Protein AF-A0A7I5EEP3-F1 (afdb_monomer_lite)

Foldseek 3Di:
DAEEEEEEDDDPDPPPPPPDPVVVVVQVVCVVVVYHYDYDYPVDDPVPDPPVRHQKYWYWAFDPDPDPPDGDIDIDMDGDDDPVNVVVVVVVVVVVVD

Organism: Haemonchus contortus (NCBI:txid6289)

Radius of gyration: 17.11 Å; chains: 1; bounding box: 38×33×53 Å

Sequence (98 aa):
MKFIMLVQLPPPRSMLGLGNYDANVLMSALAMYDYQVIWFDSRLPVERICFENIDALIVNIPSKNYIPFWKGRHWYTVLRRTITDISTSLLNWISLKK

Secondary structure (DSSP, 8-state):
-EEEEEEEPPPS--TT----HHHHHHHHHHHTTTEEEEEEETTS-GGG--GGG-SEEEEEEEP--SSTT---EEEEEEE---HHHHHHHHHHHHHTT-

InterPro domains:
  IPR006155 Josephin domain [PS50957] (1-98)
  IPR006155 Josephin domain [SM01246] (1-98)
  IPR040053 Josephin-1/2 [PTHR13291] (11-79)

pLDDT: mean 78.06, std 12.21, range [46.16, 93.25]

Structure (mmCIF, N/CA/C/O backbone):
data_AF-A0A7I5EEP3-F1
#
_entry.id   AF-A0A7I5EEP3-F1
#
loop_
_atom_site.group_PDB
_atom_site.id
_atom_site.type_symbol
_atom_site.label_atom_id
_atom_site.label_alt_id
_atom_site.label_comp_id
_atom_site.label_asym_id
_atom_site.label_entity_id
_atom_site.label_seq_id
_atom_site.pdbx_PDB_ins_code
_atom_site.Cartn_x
_atom_site.Cartn_y
_atom_site.Cartn_z
_atom_site.occupancy
_atom_site.B_iso_or_equiv
_atom_site.auth_seq_id
_atom_site.auth_comp_id
_atom_site.auth_asym_id
_atom_site.auth_atom_id
_atom_site.pdbx_PDB_model_num
ATOM 1 N N . MET A 1 1 ? -16.377 -0.768 8.600 1.00 58.62 1 MET A N 1
ATOM 2 C CA . MET A 1 1 ? -15.712 -1.554 7.546 1.00 58.62 1 MET A CA 1
ATOM 3 C C . MET A 1 1 ? -14.415 -0.856 7.198 1.00 58.62 1 MET A C 1
ATOM 5 O O . MET A 1 1 ? -14.464 0.326 6.873 1.00 58.62 1 MET A O 1
ATOM 9 N N . LYS A 1 2 ? -13.282 -1.535 7.377 1.00 76.25 2 LYS A N 1
ATOM 10 C CA . LYS A 1 2 ? -11.951 -0.956 7.164 1.00 76.25 2 LYS A CA 1
ATOM 11 C C . LYS A 1 2 ? -11.451 -1.302 5.766 1.00 76.25 2 LYS A C 1
ATOM 13 O O . LYS A 1 2 ? -11.643 -2.433 5.325 1.00 76.25 2 LYS A O 1
ATOM 18 N N . PHE A 1 3 ? -10.823 -0.361 5.071 1.00 82.81 3 PHE A N 1
ATOM 19 C CA . PHE A 1 3 ? -10.421 -0.545 3.672 1.00 82.81 3 PHE A CA 1
ATOM 20 C C . PHE A 1 3 ? -8.908 -0.492 3.510 1.00 82.81 3 PHE A C 1
ATOM 22 O O . PHE A 1 3 ? -8.247 0.449 3.945 1.00 82.81 3 PHE A O 1
ATOM 29 N N . ILE A 1 4 ? -8.360 -1.492 2.829 1.00 84.50 4 ILE A N 1
ATOM 30 C CA . ILE A 1 4 ? -6.950 -1.560 2.460 1.00 84.50 4 ILE A CA 1
ATOM 31 C C . ILE A 1 4 ? -6.856 -1.643 0.946 1.00 84.50 4 ILE A C 1
ATOM 33 O O . ILE A 1 4 ? -7.512 -2.460 0.303 1.00 84.50 4 ILE A O 1
ATOM 37 N N . MET A 1 5 ? -6.008 -0.807 0.365 1.00 85.44 5 MET A N 1
ATOM 38 C CA . MET A 1 5 ? -5.735 -0.845 -1.061 1.00 85.44 5 MET A CA 1
ATOM 39 C C . MET A 1 5 ? -4.445 -1.609 -1.326 1.00 85.44 5 MET A C 1
ATOM 41 O O . MET A 1 5 ? -3.400 -1.294 -0.761 1.00 85.44 5 MET A O 1
ATOM 45 N N . LEU A 1 6 ? -4.513 -2.600 -2.210 1.00 81.81 6 LEU A N 1
ATOM 46 C CA . LEU A 1 6 ? -3.375 -3.396 -2.639 1.00 81.81 6 LEU A CA 1
ATOM 47 C C . LEU A 1 6 ? -2.985 -2.975 -4.058 1.00 81.81 6 LEU A C 1
ATOM 49 O O . LEU A 1 6 ? -3.748 -3.122 -5.013 1.00 81.81 6 LEU A O 1
ATOM 53 N N . VAL A 1 7 ? -1.788 -2.411 -4.180 1.00 80.19 7 VAL A N 1
ATOM 54 C CA . VAL A 1 7 ? -1.209 -1.953 -5.441 1.00 80.19 7 VAL A CA 1
ATOM 55 C C . VAL A 1 7 ? -0.140 -2.944 -5.859 1.00 80.19 7 VAL A C 1
ATOM 57 O O . VAL A 1 7 ? 0.898 -3.105 -5.213 1.00 80.19 7 VAL A O 1
ATOM 60 N N . GLN A 1 8 ? -0.368 -3.587 -6.992 1.00 73.38 8 GLN A N 1
ATOM 61 C CA . GLN A 1 8 ? 0.592 -4.505 -7.573 1.00 73.38 8 GLN A CA 1
ATOM 62 C C . GLN A 1 8 ? 1.095 -3.935 -8.884 1.00 73.38 8 GLN A C 1
ATOM 64 O O . GLN A 1 8 ? 0.347 -3.832 -9.853 1.00 73.38 8 GLN A O 1
ATOM 69 N N . LEU A 1 9 ? 2.393 -3.637 -8.934 1.00 64.00 9 LEU A N 1
ATOM 70 C CA . LEU A 1 9 ? 3.038 -3.371 -10.212 1.00 64.00 9 LEU A CA 1
ATOM 71 C C . LEU A 1 9 ? 2.965 -4.640 -11.067 1.00 64.00 9 LEU A C 1
ATOM 73 O O . LEU A 1 9 ? 3.272 -5.721 -10.535 1.00 64.00 9 LEU A O 1
ATOM 77 N N . PRO A 1 10 ? 2.585 -4.531 -12.355 1.00 57.25 10 PRO A N 1
ATOM 78 C CA . PRO A 1 10 ? 2.309 -5.676 -13.206 1.00 57.25 10 PRO A CA 1
ATOM 79 C C . PRO A 1 10 ? 3.456 -6.686 -13.107 1.00 57.25 10 PRO A C 1
ATOM 81 O O . PRO A 1 10 ? 4.627 -6.312 -13.260 1.00 57.25 10 PRO A O 1
ATOM 84 N N . PRO A 1 11 ? 3.168 -7.954 -12.769 1.00 54.28 11 PRO A N 1
ATOM 85 C CA . PRO A 1 11 ? 4.204 -8.967 -12.779 1.00 54.28 11 PRO A CA 1
ATOM 86 C C . PRO A 1 11 ? 4.713 -9.134 -14.222 1.00 54.28 11 PRO A C 1
ATOM 88 O O . PRO A 1 11 ? 3.926 -8.992 -15.165 1.00 54.28 11 PRO A O 1
ATOM 91 N N . PRO A 1 12 ? 6.001 -9.465 -14.444 1.00 51.97 12 PRO A N 1
ATOM 92 C CA . PRO A 1 12 ? 6.357 -10.113 -15.700 1.00 51.97 12 PRO A CA 1
ATOM 93 C C . PRO A 1 12 ? 5.460 -11.351 -15.818 1.00 51.97 12 PRO A C 1
ATOM 95 O O . PRO A 1 12 ? 5.288 -12.066 -14.831 1.00 51.97 12 PRO A O 1
ATOM 98 N N . ARG A 1 13 ? 4.806 -11.537 -16.972 1.00 49.69 13 ARG A N 1
ATOM 99 C CA . ARG A 1 13 ? 3.779 -12.572 -17.177 1.00 49.69 13 ARG A CA 1
ATOM 100 C C . ARG A 1 13 ? 4.243 -13.899 -16.564 1.00 49.69 13 ARG A C 1
ATOM 102 O O . ARG A 1 13 ? 5.246 -14.454 -17.006 1.00 49.69 13 ARG A O 1
ATOM 109 N N . SER A 1 14 ? 3.532 -14.387 -15.547 1.00 52.19 14 SER A N 1
ATOM 110 C CA . SER A 1 14 ? 3.736 -15.737 -15.018 1.00 52.19 14 SER A CA 1
ATOM 111 C C . SER A 1 14 ? 3.407 -16.706 -16.151 1.00 52.19 14 SER A C 1
ATOM 113 O O . SER A 1 14 ? 2.241 -16.883 -16.493 1.00 52.19 14 SER A O 1
ATOM 115 N N . MET A 1 15 ? 4.430 -17.290 -16.782 1.00 46.16 15 MET A N 1
ATOM 116 C CA . MET A 1 15 ? 4.246 -18.276 -17.858 1.00 46.16 15 MET A CA 1
ATOM 117 C C . MET A 1 15 ? 3.535 -19.547 -17.369 1.00 46.16 15 MET A C 1
ATOM 119 O O . MET A 1 15 ? 3.087 -20.341 -18.186 1.00 46.16 15 MET A O 1
ATOM 123 N N . LEU A 1 16 ? 3.422 -19.734 -16.050 1.00 54.06 16 LEU A N 1
ATOM 124 C CA . LEU A 1 16 ? 2.909 -20.949 -15.420 1.00 54.06 16 LEU A CA 1
ATOM 125 C C . LEU A 1 16 ? 1.511 -20.796 -14.806 1.00 54.06 16 LEU A C 1
ATOM 127 O O . LEU A 1 16 ? 1.026 -21.742 -14.197 1.00 54.06 16 LEU A O 1
ATOM 131 N N . GLY A 1 17 ? 0.852 -19.636 -14.914 1.00 49.84 17 GLY A N 1
ATOM 132 C CA . GLY A 1 17 ? -0.527 -19.461 -14.422 1.00 49.84 17 GLY A CA 1
ATOM 133 C C . GLY A 1 17 ? -0.705 -19.572 -12.898 1.00 49.84 17 GLY A C 1
ATOM 134 O O . GLY A 1 17 ? -1.813 -19.416 -12.393 1.00 49.84 17 GLY A O 1
ATOM 135 N N . LEU A 1 18 ? 0.379 -19.785 -12.149 1.00 52.12 18 LEU A N 1
ATOM 136 C CA . LEU A 1 18 ? 0.414 -19.685 -10.696 1.00 52.12 18 LEU A CA 1
ATOM 137 C C . LEU A 1 18 ? 0.266 -18.197 -10.354 1.00 52.12 18 LEU A C 1
ATOM 139 O O . LEU A 1 18 ? 1.167 -17.398 -10.626 1.00 52.12 18 LEU A O 1
ATOM 143 N N . GLY A 1 19 ? -0.914 -17.805 -9.875 1.00 54.38 19 GLY A N 1
ATOM 144 C CA . GLY A 1 19 ? -1.193 -16.441 -9.424 1.00 54.38 19 GLY A CA 1
ATOM 145 C C . GLY A 1 19 ? -0.306 -16.012 -8.244 1.00 54.38 19 GLY A C 1
ATOM 146 O O . GLY A 1 19 ? 0.511 -16.778 -7.740 1.00 54.38 19 GLY A O 1
ATOM 147 N N . ASN A 1 20 ? -0.478 -14.777 -7.768 1.00 68.62 20 ASN A N 1
ATOM 148 C CA . ASN A 1 20 ? 0.247 -14.261 -6.598 1.00 68.62 20 ASN A CA 1
ATOM 149 C C . ASN A 1 20 ? -0.319 -14.862 -5.295 1.00 68.62 20 ASN A C 1
ATOM 151 O O . ASN A 1 20 ? -1.161 -14.250 -4.637 1.00 68.62 20 ASN A O 1
ATOM 155 N N . TYR A 1 21 ? 0.135 -16.062 -4.923 1.00 69.50 21 TYR A N 1
ATOM 156 C CA . TYR A 1 21 ? -0.319 -16.767 -3.716 1.00 69.50 21 TYR A CA 1
ATOM 157 C C . TYR A 1 21 ? -0.135 -15.925 -2.443 1.00 69.50 21 TYR A C 1
ATOM 159 O O . TYR A 1 21 ? -1.062 -15.810 -1.644 1.00 69.50 21 TYR A O 1
ATOM 167 N N . ASP A 1 22 ? 1.000 -15.231 -2.322 1.00 76.75 22 ASP A N 1
ATOM 168 C CA . ASP A 1 22 ? 1.308 -14.352 -1.185 1.00 76.75 22 ASP A CA 1
ATOM 169 C C . ASP A 1 22 ? 0.252 -13.255 -0.979 1.00 76.75 22 ASP A C 1
ATOM 171 O O . ASP A 1 22 ? -0.129 -12.945 0.149 1.00 76.75 22 ASP A O 1
ATOM 175 N N . ALA A 1 23 ? -0.275 -12.693 -2.072 1.00 81.38 23 ALA A N 1
ATOM 176 C CA . ALA A 1 23 ? -1.295 -11.652 -2.005 1.00 81.38 23 ALA A CA 1
ATOM 177 C C . ALA A 1 23 ? -2.648 -12.209 -1.541 1.00 81.38 23 ALA A C 1
ATOM 179 O O . ALA A 1 23 ? -3.345 -11.567 -0.763 1.00 81.38 23 ALA A O 1
ATOM 180 N N . ASN A 1 24 ? -3.013 -13.414 -1.983 1.00 83.81 24 ASN A N 1
ATOM 181 C CA . ASN A 1 24 ? -4.263 -14.062 -1.581 1.00 83.81 24 ASN A CA 1
ATOM 182 C C . ASN A 1 24 ? -4.246 -14.472 -0.106 1.00 83.81 24 ASN A C 1
ATOM 184 O O . ASN A 1 24 ? -5.250 -14.304 0.588 1.00 83.81 24 ASN A O 1
ATOM 188 N N . VAL A 1 25 ? -3.104 -14.961 0.387 1.00 87.81 25 VAL A N 1
ATOM 189 C CA . VAL A 1 25 ? -2.910 -15.257 1.813 1.00 87.81 25 VAL A CA 1
ATOM 190 C C . VAL A 1 25 ? -3.042 -13.977 2.635 1.00 87.81 25 VAL A C 1
ATOM 192 O O . VAL A 1 25 ? -3.775 -13.961 3.622 1.00 87.81 25 VAL A O 1
ATOM 195 N N . LEU A 1 26 ? -2.414 -12.885 2.190 1.00 86.75 26 LEU A N 1
ATOM 196 C CA . LEU A 1 26 ? -2.527 -11.583 2.844 1.00 86.75 26 LEU A CA 1
ATOM 197 C C . LEU A 1 26 ? -3.974 -11.070 2.869 1.00 86.75 26 LEU A C 1
ATOM 199 O O . LEU A 1 26 ? -4.450 -10.642 3.917 1.00 86.75 26 LEU A O 1
ATOM 203 N N . MET A 1 27 ? -4.690 -11.145 1.745 1.00 87.69 27 MET A N 1
ATOM 204 C CA . MET A 1 27 ? -6.105 -10.765 1.684 1.00 87.69 27 MET A CA 1
ATOM 205 C C . MET A 1 27 ? -6.959 -11.596 2.639 1.00 87.69 27 MET A C 1
ATOM 207 O O . MET A 1 27 ? -7.803 -11.046 3.340 1.00 87.69 27 MET A O 1
ATOM 211 N N . SER A 1 28 ? -6.711 -12.905 2.702 1.00 89.19 28 SER A N 1
ATOM 212 C CA . SER A 1 28 ? -7.443 -13.816 3.587 1.00 89.19 28 SER A CA 1
ATOM 213 C C . SER A 1 28 ? -7.180 -13.496 5.058 1.00 89.19 28 SER A C 1
ATOM 215 O O . SER A 1 28 ? -8.116 -13.444 5.849 1.00 89.19 28 SER A O 1
ATOM 217 N N . ALA A 1 29 ? -5.924 -13.219 5.420 1.00 91.12 29 ALA A N 1
ATOM 218 C CA . ALA A 1 29 ? -5.560 -12.811 6.772 1.00 91.12 29 ALA A CA 1
ATOM 219 C C . ALA A 1 29 ? -6.224 -11.481 7.156 1.00 91.12 29 ALA A C 1
ATOM 221 O O . ALA A 1 29 ? -6.784 -11.369 8.238 1.00 91.12 29 ALA A O 1
ATOM 222 N N . LEU A 1 30 ? -6.223 -10.489 6.262 1.00 91.50 30 LEU A N 1
ATOM 223 C CA . LEU A 1 30 ? -6.868 -9.193 6.495 1.00 91.50 30 LEU A CA 1
ATOM 224 C C . LEU A 1 30 ? -8.392 -9.315 6.644 1.00 91.50 30 LEU A C 1
ATOM 226 O O . LEU A 1 30 ? -8.971 -8.674 7.523 1.00 91.50 30 LEU A O 1
ATOM 230 N N . ALA A 1 31 ? -9.026 -10.190 5.862 1.00 90.44 31 ALA A N 1
ATOM 231 C CA . ALA A 1 31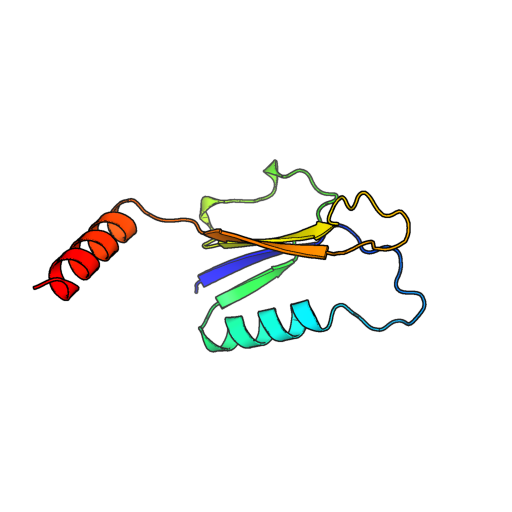 ? -10.455 -10.465 5.971 1.00 90.44 31 ALA A CA 1
ATOM 232 C C . ALA A 1 31 ? -10.847 -11.018 7.355 1.00 90.44 31 ALA A C 1
ATOM 234 O O . ALA A 1 31 ? -11.913 -10.677 7.863 1.00 90.44 31 ALA A O 1
ATOM 235 N N . MET A 1 32 ? -9.973 -11.794 8.014 1.00 93.25 32 MET A N 1
ATOM 236 C CA . MET A 1 32 ? -10.206 -12.274 9.389 1.00 93.25 32 MET A CA 1
ATOM 237 C C . MET A 1 32 ? -10.289 -11.137 10.423 1.00 93.25 32 MET A C 1
ATOM 239 O O . MET A 1 32 ? -10.851 -11.332 11.498 1.00 93.25 32 MET A O 1
ATOM 243 N N . TYR A 1 33 ? -9.755 -9.955 10.104 1.00 91.25 33 TYR A N 1
ATOM 244 C CA . TYR A 1 33 ? -9.765 -8.764 10.960 1.00 91.25 33 TYR A CA 1
ATOM 245 C C . TYR A 1 33 ? -10.737 -7.674 10.468 1.00 91.25 33 TYR A C 1
ATOM 247 O O . TYR A 1 33 ? -10.566 -6.505 10.819 1.00 91.25 33 TYR A O 1
ATOM 255 N N . ASP A 1 34 ? -11.744 -8.037 9.662 1.00 90.81 34 ASP A N 1
ATOM 256 C CA . ASP A 1 34 ? -12.767 -7.124 9.111 1.00 90.81 34 ASP A CA 1
ATOM 257 C C . ASP A 1 34 ? -12.199 -6.016 8.195 1.00 90.81 34 ASP A C 1
ATOM 259 O O . ASP A 1 34 ? -12.754 -4.919 8.057 1.00 90.81 34 ASP A O 1
ATOM 263 N N . TYR A 1 35 ? -11.064 -6.300 7.547 1.00 90.81 35 TYR A N 1
ATOM 264 C CA . TYR A 1 35 ? -10.529 -5.456 6.484 1.00 90.81 35 TYR A CA 1
ATOM 265 C C . TYR A 1 35 ? -10.975 -5.966 5.116 1.00 90.81 35 TYR A C 1
ATOM 267 O O . TYR A 1 35 ? -10.812 -7.140 4.783 1.00 90.81 35 TYR A O 1
ATOM 275 N N . GLN A 1 36 ? -11.467 -5.052 4.285 1.00 90.25 36 GLN A N 1
ATOM 276 C CA . GLN A 1 36 ? -11.683 -5.295 2.867 1.00 90.25 36 GLN A CA 1
ATOM 277 C C . GLN A 1 36 ? -10.469 -4.852 2.063 1.00 90.25 36 GLN A C 1
ATOM 279 O O . GLN A 1 36 ? -9.985 -3.730 2.220 1.00 90.25 36 GLN A O 1
ATOM 284 N N . VAL A 1 37 ? -9.999 -5.731 1.179 1.00 89.62 37 VAL A N 1
ATOM 285 C CA . VAL A 1 37 ? -8.869 -5.449 0.296 1.00 89.62 37 VAL A CA 1
ATOM 286 C C . VAL A 1 37 ? -9.359 -5.196 -1.121 1.00 89.62 37 VAL A C 1
ATOM 288 O O . VAL A 1 37 ? -10.050 -6.030 -1.702 1.00 89.62 37 VAL A O 1
ATOM 291 N N . ILE A 1 38 ? -8.967 -4.058 -1.688 1.00 88.50 38 ILE A N 1
ATOM 292 C CA . ILE A 1 38 ? -9.261 -3.691 -3.075 1.00 88.50 38 ILE A CA 1
ATOM 293 C C . ILE A 1 38 ? -7.979 -3.652 -3.900 1.00 88.50 38 ILE A C 1
ATOM 295 O O . ILE A 1 38 ? -6.969 -3.094 -3.472 1.00 88.50 38 ILE A O 1
ATOM 299 N N . TRP A 1 39 ? -8.019 -4.230 -5.098 1.00 87.19 39 TRP A N 1
ATOM 300 C CA . TRP A 1 39 ? -6.904 -4.153 -6.037 1.00 87.19 39 TRP A CA 1
ATOM 301 C C . TRP A 1 39 ? -6.950 -2.838 -6.796 1.00 87.19 39 TRP A C 1
ATOM 303 O O . TRP A 1 39 ? -7.959 -2.510 -7.420 1.00 87.19 39 TRP A O 1
ATOM 313 N N . PHE A 1 40 ? -5.839 -2.112 -6.778 1.00 87.38 40 PHE A N 1
ATOM 314 C CA . PHE A 1 40 ? -5.668 -0.927 -7.601 1.00 87.38 40 PHE A CA 1
ATOM 315 C C . PHE A 1 40 ? -4.736 -1.223 -8.770 1.00 87.38 40 PHE A C 1
ATOM 317 O O . PHE A 1 40 ? -3.613 -1.711 -8.603 1.00 87.38 40 PHE A O 1
ATOM 324 N N . ASP A 1 41 ? -5.221 -0.917 -9.969 1.00 84.88 41 ASP A N 1
ATOM 325 C CA . ASP A 1 41 ? -4.443 -1.035 -11.191 1.00 84.88 41 ASP A CA 1
ATOM 326 C C . ASP A 1 41 ? -3.389 0.073 -11.235 1.00 84.88 41 ASP A C 1
ATOM 328 O O . ASP A 1 41 ? -3.705 1.242 -11.447 1.00 84.88 41 ASP A O 1
ATOM 332 N N . SER A 1 42 ? -2.119 -0.300 -11.081 1.00 81.00 42 SER A N 1
ATOM 333 C CA . SER A 1 42 ? -0.999 0.644 -11.075 1.00 81.00 42 SER A CA 1
ATOM 334 C C . SER A 1 42 ? -0.777 1.360 -12.415 1.00 81.00 42 SER A C 1
ATOM 336 O O . SER A 1 42 ? 0.118 2.194 -12.511 1.00 81.00 42 SER A O 1
ATOM 338 N N . ARG A 1 43 ? -1.507 0.988 -13.476 1.00 82.06 43 ARG A N 1
ATOM 339 C CA . ARG A 1 43 ? -1.508 1.694 -14.768 1.00 82.06 43 ARG A CA 1
ATOM 340 C C . ARG A 1 43 ? -2.400 2.935 -14.746 1.00 82.06 43 ARG A C 1
ATOM 342 O O . ARG A 1 43 ? -2.313 3.752 -15.658 1.00 82.06 43 ARG A O 1
ATOM 349 N N . LEU A 1 44 ? -3.282 3.051 -13.753 1.00 87.38 44 LEU A N 1
ATOM 350 C CA . LEU A 1 44 ? -4.155 4.202 -13.588 1.00 87.38 44 LEU A CA 1
ATOM 351 C C . LEU A 1 44 ? -3.441 5.339 -12.839 1.00 87.38 44 LEU A C 1
ATOM 353 O O . LEU A 1 44 ? -2.573 5.075 -12.004 1.00 87.38 44 LEU A O 1
ATOM 357 N N . PRO A 1 45 ? -3.833 6.598 -13.110 1.00 88.00 45 PRO A N 1
ATOM 358 C CA . PRO A 1 45 ? -3.359 7.751 -12.354 1.00 88.00 45 PRO A CA 1
ATOM 359 C C . PRO A 1 45 ? -3.651 7.605 -10.855 1.00 88.00 45 PRO A C 1
ATOM 361 O O . PRO A 1 45 ? -4.744 7.177 -10.471 1.00 88.00 45 PRO A O 1
ATOM 364 N N . VAL A 1 46 ? -2.685 7.991 -10.015 1.00 86.44 46 VAL A N 1
ATOM 365 C CA . VAL A 1 46 ? -2.779 7.938 -8.542 1.00 86.44 46 VAL A CA 1
ATOM 366 C C . VAL A 1 46 ? -3.918 8.822 -8.030 1.00 86.44 46 VAL A C 1
ATOM 368 O O . VAL A 1 46 ? -4.526 8.523 -7.010 1.00 86.44 46 VAL A O 1
ATOM 371 N N . GLU A 1 47 ? -4.277 9.855 -8.785 1.00 89.75 47 GLU A N 1
ATOM 372 C CA . GLU A 1 47 ? -5.373 10.784 -8.517 1.00 89.75 47 GLU A CA 1
ATOM 373 C C . GLU A 1 47 ? -6.745 10.091 -8.460 1.00 89.75 47 GLU A C 1
ATOM 375 O O . GLU A 1 47 ? -7.700 10.655 -7.933 1.00 89.75 47 GLU A O 1
ATOM 380 N N . ARG A 1 48 ? -6.872 8.858 -8.980 1.00 88.12 48 ARG A N 1
ATOM 381 C CA . ARG A 1 48 ? -8.099 8.053 -8.837 1.00 88.12 48 ARG A CA 1
ATOM 382 C C . ARG A 1 48 ? -8.240 7.381 -7.473 1.00 88.12 48 ARG A C 1
ATOM 384 O O . ARG A 1 48 ? -9.283 6.787 -7.201 1.00 88.12 48 ARG A O 1
ATOM 391 N N . ILE A 1 49 ? -7.210 7.432 -6.635 1.00 88.12 49 ILE A N 1
ATOM 392 C CA . ILE A 1 49 ? -7.234 6.870 -5.290 1.00 88.12 49 ILE A CA 1
ATOM 393 C C . ILE A 1 49 ? -7.801 7.924 -4.338 1.00 88.12 49 ILE A C 1
ATOM 395 O O . ILE A 1 49 ? -7.208 8.978 -4.135 1.00 88.12 49 ILE A O 1
ATOM 399 N N . CYS A 1 50 ? -8.940 7.621 -3.717 1.00 88.50 50 CYS A N 1
ATOM 400 C CA . CYS A 1 50 ? -9.478 8.423 -2.621 1.00 88.50 50 CYS A CA 1
ATOM 401 C C . CYS A 1 50 ? -8.810 7.986 -1.309 1.00 88.50 50 CYS A C 1
ATOM 403 O O . CYS A 1 50 ? -9.221 7.003 -0.684 1.00 88.50 50 CYS A O 1
ATOM 405 N N . PHE A 1 51 ? -7.742 8.690 -0.925 1.00 86.00 51 PHE A N 1
ATOM 406 C CA . PHE A 1 51 ? -6.927 8.371 0.253 1.00 86.00 51 PHE A CA 1
ATOM 407 C C . PHE A 1 51 ? -7.690 8.537 1.578 1.00 86.00 51 PHE A C 1
ATOM 409 O O . PHE A 1 51 ? -7.321 7.951 2.595 1.00 86.00 51 PHE A O 1
ATOM 416 N N . GLU A 1 52 ? -8.776 9.307 1.578 1.00 86.69 52 GLU A N 1
ATOM 417 C CA . GLU A 1 52 ? -9.645 9.538 2.731 1.00 86.69 52 GLU A CA 1
ATOM 418 C C . GLU A 1 52 ? -10.408 8.274 3.145 1.00 86.69 52 GLU A C 1
ATOM 420 O O . GLU A 1 52 ? -10.708 8.095 4.330 1.00 86.69 52 GLU A O 1
ATOM 425 N N . ASN A 1 53 ? -10.670 7.390 2.180 1.00 87.12 53 ASN A N 1
ATOM 426 C CA . ASN A 1 53 ? -11.480 6.186 2.346 1.00 87.12 53 ASN A CA 1
ATOM 427 C C . ASN A 1 53 ? -10.649 4.919 2.576 1.00 87.12 53 ASN A C 1
ATOM 429 O O . ASN A 1 53 ? -11.227 3.840 2.682 1.00 87.12 53 ASN A O 1
ATOM 433 N N . ILE A 1 54 ? -9.320 5.026 2.640 1.00 89.88 54 ILE A N 1
ATOM 434 C CA . ILE A 1 54 ? -8.428 3.889 2.879 1.00 89.88 54 ILE A CA 1
ATOM 435 C C . ILE A 1 54 ? -7.664 4.057 4.193 1.00 89.88 54 ILE A C 1
ATOM 437 O O . ILE A 1 54 ? -7.210 5.142 4.559 1.00 89.88 54 ILE A O 1
ATOM 441 N N . ASP A 1 55 ? -7.499 2.948 4.900 1.00 89.44 55 ASP A N 1
ATOM 442 C CA . ASP A 1 55 ? -6.752 2.870 6.153 1.00 89.44 55 ASP A CA 1
ATOM 443 C C . ASP A 1 55 ? -5.280 2.531 5.904 1.00 89.44 55 ASP A C 1
ATOM 445 O O . ASP A 1 55 ? -4.394 2.964 6.645 1.00 89.44 55 ASP A O 1
ATOM 449 N N . ALA A 1 56 ? -5.007 1.769 4.842 1.00 90.19 56 ALA A N 1
ATOM 450 C CA . ALA A 1 56 ? -3.655 1.402 4.458 1.00 90.19 56 ALA A CA 1
ATOM 451 C C . ALA A 1 56 ? -3.503 1.192 2.951 1.00 90.19 56 ALA A C 1
ATOM 453 O O . ALA A 1 56 ? -4.431 0.771 2.257 1.00 90.19 56 ALA A O 1
ATOM 454 N N . LEU A 1 57 ? -2.281 1.413 2.479 1.00 91.75 57 LEU A N 1
ATOM 455 C CA . LEU A 1 57 ? -1.815 1.060 1.150 1.00 91.75 57 LEU A CA 1
ATOM 456 C C . LEU A 1 57 ? -0.755 -0.035 1.276 1.00 91.75 57 LEU A C 1
ATOM 458 O O . LEU A 1 57 ? 0.238 0.144 1.978 1.00 91.75 57 LEU A O 1
ATOM 462 N N . ILE A 1 58 ? -0.942 -1.148 0.579 1.00 91.12 58 ILE A N 1
ATOM 463 C CA . ILE A 1 58 ? 0.029 -2.238 0.500 1.00 91.12 58 ILE A CA 1
ATOM 464 C C . ILE A 1 58 ? 0.546 -2.300 -0.931 1.00 91.12 58 ILE A C 1
ATOM 466 O O . ILE A 1 58 ? -0.225 -2.508 -1.863 1.00 91.12 58 ILE A O 1
ATOM 470 N N . VAL A 1 59 ? 1.848 -2.116 -1.118 1.00 89.75 59 VAL A N 1
ATOM 471 C CA . VAL A 1 59 ? 2.469 -2.017 -2.440 1.00 89.75 59 VAL A CA 1
ATOM 472 C C . VAL A 1 59 ? 3.492 -3.124 -2.624 1.00 89.75 59 VAL A C 1
ATOM 474 O O . VAL A 1 59 ? 4.392 -3.295 -1.807 1.00 89.75 59 VAL A O 1
ATOM 477 N N . ASN A 1 60 ? 3.388 -3.848 -3.735 1.00 86.44 60 ASN A N 1
ATOM 478 C CA . ASN A 1 60 ? 4.366 -4.857 -4.125 1.00 86.44 60 ASN A CA 1
ATOM 479 C C . ASN A 1 60 ? 5.306 -4.316 -5.211 1.00 86.44 60 ASN A C 1
ATOM 481 O O . ASN A 1 60 ? 4.981 -4.335 -6.410 1.00 86.44 60 ASN A O 1
ATOM 485 N N . ILE A 1 61 ? 6.485 -3.861 -4.790 1.00 83.75 61 ILE A N 1
ATOM 486 C CA . ILE A 1 61 ? 7.457 -3.175 -5.645 1.00 83.75 61 ILE A CA 1
ATOM 487 C C . ILE A 1 61 ? 8.609 -4.125 -6.001 1.00 83.75 61 ILE A C 1
ATOM 489 O O . ILE A 1 61 ? 9.130 -4.810 -5.119 1.00 83.75 61 ILE A O 1
ATOM 493 N N . PRO A 1 62 ? 9.038 -4.195 -7.277 1.00 80.81 62 PRO A N 1
ATOM 494 C CA . PRO A 1 62 ? 10.250 -4.917 -7.638 1.00 80.81 62 PRO A CA 1
ATOM 495 C C . PRO A 1 62 ? 11.478 -4.249 -7.009 1.00 80.81 62 PRO A C 1
ATOM 497 O O . PRO A 1 62 ? 11.683 -3.040 -7.131 1.00 80.81 62 PRO A O 1
ATOM 500 N N . SER A 1 63 ? 12.317 -5.050 -6.366 1.00 78.12 63 SER A N 1
ATOM 501 C CA . SER A 1 63 ? 13.565 -4.599 -5.760 1.00 78.12 63 SER A CA 1
ATOM 502 C C . SER A 1 63 ? 14.593 -4.325 -6.853 1.00 78.12 63 SER A C 1
ATOM 504 O O . SER A 1 63 ? 14.819 -5.159 -7.735 1.00 78.12 63 SER A O 1
ATOM 506 N N . LYS A 1 64 ? 15.244 -3.157 -6.805 1.00 70.62 64 LYS A N 1
ATOM 507 C CA . LYS A 1 64 ? 16.421 -2.889 -7.638 1.00 70.62 64 LYS A CA 1
ATOM 508 C C . LYS A 1 64 ? 17.612 -3.627 -7.033 1.00 70.62 64 LYS A C 1
ATOM 510 O O . LYS A 1 64 ? 18.256 -3.119 -6.123 1.00 70.62 64 LYS A O 1
ATOM 515 N N . ASN A 1 65 ? 17.896 -4.821 -7.538 1.00 67.00 65 ASN A N 1
ATOM 516 C CA . ASN A 1 65 ? 19.110 -5.545 -7.185 1.00 67.00 65 ASN A CA 1
ATOM 517 C C . ASN A 1 65 ? 20.223 -5.227 -8.184 1.00 67.00 65 ASN A C 1
ATOM 519 O O . ASN A 1 65 ? 20.000 -5.184 -9.392 1.00 67.00 65 ASN A O 1
ATOM 523 N N . TYR A 1 66 ? 21.441 -5.072 -7.667 1.00 67.88 66 TYR A N 1
ATOM 524 C CA . TYR A 1 66 ? 22.654 -4.921 -8.476 1.00 67.88 66 TYR A CA 1
ATOM 525 C C . TYR A 1 66 ? 23.056 -6.222 -9.194 1.00 67.88 66 TYR A C 1
ATOM 527 O O . TYR A 1 66 ? 23.888 -6.196 -10.095 1.00 67.88 66 TYR A O 1
ATOM 535 N N . ILE A 1 67 ? 22.454 -7.359 -8.820 1.00 73.06 67 ILE A N 1
ATOM 536 C CA . ILE A 1 67 ? 22.707 -8.669 -9.428 1.00 73.06 67 ILE A CA 1
ATOM 537 C C . ILE A 1 67 ? 21.638 -8.939 -10.509 1.00 73.06 67 ILE A C 1
ATOM 539 O O . ILE A 1 67 ? 20.458 -9.062 -10.171 1.00 73.06 67 ILE A O 1
ATOM 543 N N . PRO A 1 68 ? 22.018 -9.091 -11.793 1.00 64.69 68 PRO A N 1
ATOM 544 C CA . PRO A 1 68 ? 21.098 -9.059 -12.941 1.00 64.69 68 PRO A CA 1
ATOM 545 C C . PRO A 1 68 ? 20.068 -10.202 -13.014 1.00 64.69 68 PRO A C 1
ATOM 547 O O . PRO A 1 68 ? 19.087 -10.093 -13.751 1.00 64.69 68 PRO A O 1
ATOM 550 N N . PHE A 1 69 ? 20.238 -11.270 -12.230 1.00 63.00 69 PHE A N 1
ATOM 551 C CA . PHE A 1 69 ? 19.362 -12.452 -12.244 1.00 63.00 69 PHE A CA 1
ATOM 552 C C . PHE A 1 69 ? 18.438 -12.570 -11.026 1.00 63.00 69 PHE A C 1
ATOM 554 O O . PHE A 1 69 ? 17.540 -13.406 -11.015 1.00 63.00 69 PHE A O 1
ATOM 561 N N . TRP A 1 70 ? 18.608 -11.712 -10.019 1.00 62.31 70 TRP A N 1
ATOM 562 C CA . TRP A 1 70 ? 17.819 -11.755 -8.789 1.00 62.31 70 TRP A CA 1
ATOM 563 C C . TRP A 1 70 ? 16.836 -10.593 -8.763 1.00 62.31 70 TRP A C 1
ATOM 565 O O . TRP A 1 70 ? 17.090 -9.551 -8.165 1.00 6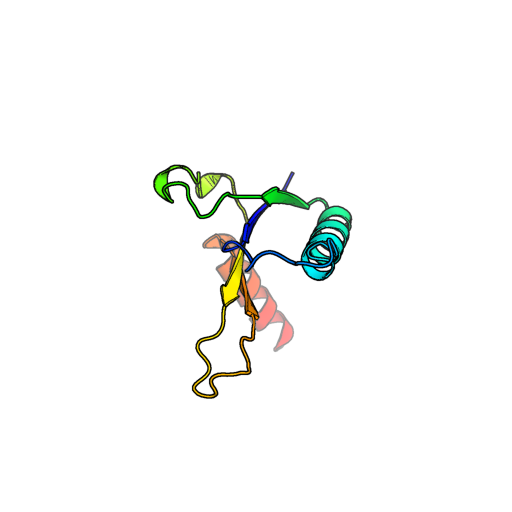2.31 70 TRP A O 1
ATOM 575 N N . LYS A 1 71 ? 15.696 -10.766 -9.433 1.00 67.88 71 LYS A N 1
ATOM 576 C CA . LYS A 1 71 ? 14.588 -9.807 -9.363 1.00 67.88 71 LYS A CA 1
ATOM 577 C C . LYS A 1 71 ? 13.702 -10.155 -8.172 1.00 67.88 71 LYS A C 1
ATOM 579 O O . LYS A 1 71 ? 12.724 -10.885 -8.307 1.00 67.88 71 LYS A O 1
ATOM 584 N N . GLY A 1 72 ? 14.089 -9.653 -7.003 1.00 74.06 72 GLY A N 1
ATOM 585 C CA . GLY A 1 72 ? 13.260 -9.714 -5.806 1.00 74.06 72 GLY A CA 1
ATOM 586 C C . GLY A 1 72 ? 12.040 -8.803 -5.920 1.00 74.06 72 GLY A C 1
ATOM 587 O O . GLY A 1 72 ? 12.000 -7.872 -6.730 1.00 74.06 72 GLY A O 1
ATOM 588 N N . ARG A 1 73 ? 11.037 -9.067 -5.090 1.00 78.19 73 ARG A N 1
ATOM 589 C CA . ARG A 1 73 ? 9.944 -8.134 -4.836 1.00 78.19 73 ARG A CA 1
ATOM 590 C C . ARG A 1 73 ? 9.842 -7.904 -3.337 1.00 78.19 73 ARG A C 1
ATOM 592 O O . ARG A 1 73 ? 10.045 -8.836 -2.561 1.00 78.19 73 ARG A O 1
ATOM 599 N N . HIS A 1 74 ? 9.517 -6.681 -2.946 1.00 83.25 74 HIS A N 1
ATOM 600 C CA . HIS A 1 74 ? 9.257 -6.334 -1.558 1.00 83.25 74 HIS A CA 1
ATOM 601 C C . HIS A 1 74 ? 7.857 -5.762 -1.407 1.00 83.25 74 HIS A C 1
ATOM 603 O O . HIS A 1 74 ? 7.389 -4.952 -2.212 1.00 83.25 74 HIS A O 1
ATOM 609 N N . TRP A 1 75 ? 7.209 -6.212 -0.342 1.00 86.44 75 TRP A N 1
ATOM 610 C CA . TRP A 1 75 ? 5.941 -5.691 0.122 1.00 86.4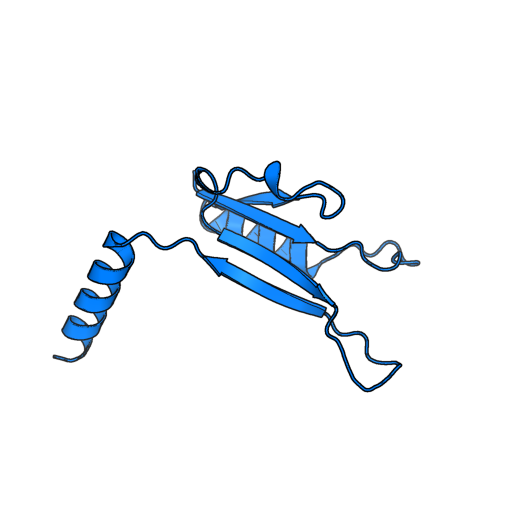4 75 TRP A CA 1
ATOM 611 C C . TRP A 1 75 ? 6.214 -4.519 1.059 1.00 86.44 75 TRP A C 1
ATOM 613 O O . TRP A 1 75 ? 6.934 -4.659 2.047 1.00 86.44 75 TRP A O 1
ATOM 623 N N . TYR A 1 76 ? 5.642 -3.369 0.735 1.00 88.94 76 TYR A N 1
ATOM 624 C CA . TYR A 1 76 ? 5.666 -2.171 1.560 1.00 88.94 76 TYR A CA 1
ATOM 625 C C . TYR A 1 76 ? 4.253 -1.862 2.028 1.00 88.94 76 TYR A C 1
ATOM 627 O O . TYR A 1 76 ? 3.306 -2.001 1.256 1.00 88.94 76 TYR A O 1
ATOM 635 N N . THR A 1 77 ? 4.122 -1.390 3.263 1.00 90.81 77 THR A N 1
ATOM 636 C CA . THR A 1 77 ? 2.835 -0.973 3.822 1.00 90.81 77 THR A CA 1
ATOM 637 C C . THR A 1 77 ? 2.930 0.473 4.277 1.00 90.81 77 THR A C 1
ATOM 639 O O . THR A 1 77 ? 3.806 0.827 5.064 1.00 90.81 77 THR A O 1
ATOM 642 N N . VAL A 1 78 ? 2.010 1.304 3.800 1.00 90.12 78 VAL A N 1
ATOM 643 C CA . VAL A 1 78 ? 1.814 2.682 4.246 1.00 90.12 78 VAL A CA 1
ATOM 644 C C . VAL A 1 78 ? 0.504 2.726 5.017 1.00 90.12 78 VAL A C 1
ATOM 646 O O . VAL A 1 78 ? -0.556 2.443 4.465 1.00 90.12 78 VAL A O 1
ATOM 649 N N . LEU A 1 79 ? 0.582 3.052 6.303 1.00 88.75 79 LEU A N 1
ATOM 650 C CA . LEU A 1 79 ? -0.578 3.151 7.186 1.00 88.75 79 LEU A CA 1
ATOM 651 C C . LEU A 1 79 ? -0.97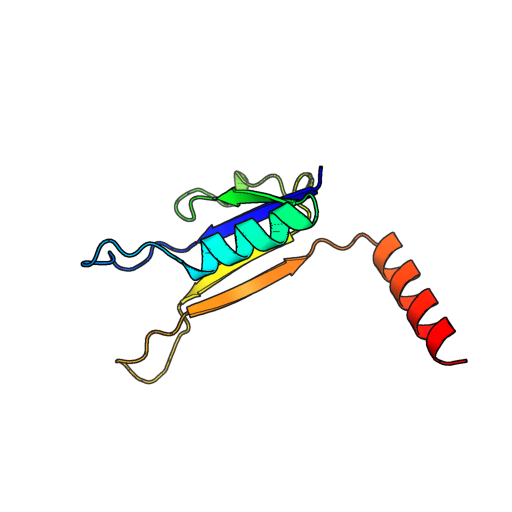8 4.613 7.333 1.00 88.75 79 LEU A C 1
ATOM 653 O O . LEU A 1 79 ? -0.135 5.458 7.646 1.00 88.75 79 LEU A O 1
ATOM 657 N N . ARG A 1 80 ? -2.268 4.907 7.176 1.00 83.94 80 ARG A N 1
ATOM 658 C CA . ARG A 1 80 ? -2.805 6.211 7.549 1.00 83.94 80 ARG A CA 1
ATOM 659 C C . ARG A 1 80 ? -2.986 6.236 9.064 1.00 83.94 80 ARG A C 1
ATOM 661 O O . ARG A 1 80 ? -3.764 5.468 9.617 1.00 83.94 80 ARG A O 1
ATOM 668 N N . ARG A 1 81 ? -2.260 7.122 9.741 1.00 80.00 81 ARG A N 1
ATOM 669 C CA . ARG A 1 81 ? -2.419 7.383 11.177 1.00 80.00 81 ARG A CA 1
ATOM 670 C C . ARG A 1 81 ? -3.147 8.701 11.366 1.00 80.00 81 ARG A C 1
ATOM 672 O O . ARG A 1 81 ? -2.749 9.708 10.783 1.00 80.00 81 ARG A O 1
ATOM 679 N N . THR A 1 82 ? -4.168 8.709 12.214 1.00 77.75 82 THR A N 1
ATOM 680 C CA . THR A 1 82 ? -4.718 9.969 12.719 1.00 77.75 82 THR A CA 1
ATOM 681 C C . THR A 1 82 ? -3.845 10.494 13.861 1.00 77.75 82 THR A C 1
ATOM 683 O O . THR A 1 82 ? -3.169 9.726 14.550 1.00 77.75 82 THR A O 1
ATOM 686 N N . ILE A 1 83 ? -3.845 11.813 14.082 1.00 73.31 83 ILE A N 1
ATOM 687 C CA . ILE A 1 83 ? -3.101 12.443 15.193 1.00 73.31 83 ILE A CA 1
ATOM 688 C C . ILE A 1 83 ? -3.539 11.847 16.543 1.00 73.31 83 ILE A C 1
ATOM 690 O O . ILE A 1 83 ? -2.714 11.628 17.431 1.00 73.31 83 ILE A O 1
ATOM 694 N N . THR A 1 84 ? -4.818 11.498 16.665 1.00 72.69 84 THR A N 1
ATOM 695 C CA . THR A 1 84 ? -5.416 10.851 17.836 1.00 72.69 84 THR A CA 1
ATOM 696 C C . THR A 1 84 ? -4.870 9.438 18.081 1.00 72.69 84 THR A C 1
ATOM 698 O O . THR A 1 84 ? -4.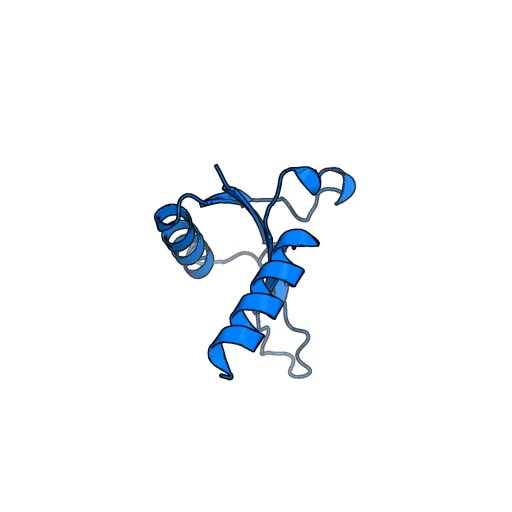659 9.047 19.228 1.00 72.69 84 THR A O 1
ATOM 701 N N . ASP A 1 85 ? -4.558 8.670 17.033 1.00 69.25 85 ASP A N 1
ATOM 702 C CA . ASP A 1 85 ? -3.933 7.346 17.188 1.00 69.25 85 ASP A CA 1
ATOM 703 C C . ASP A 1 85 ? -2.487 7.441 17.681 1.00 69.25 85 ASP A C 1
ATOM 705 O O . ASP A 1 85 ? -1.987 6.553 18.375 1.00 69.25 85 ASP A O 1
ATOM 709 N N . ILE A 1 86 ? -1.782 8.508 17.301 1.00 73.31 86 ILE A N 1
ATOM 710 C CA . ILE A 1 86 ? -0.396 8.738 17.716 1.00 73.31 86 ILE A CA 1
ATOM 711 C C . ILE A 1 86 ? -0.354 9.095 19.200 1.00 73.31 86 ILE A C 1
ATOM 713 O O . ILE A 1 86 ? 0.425 8.494 19.940 1.00 73.31 86 ILE A O 1
ATOM 717 N N . SER A 1 87 ? -1.213 10.015 19.651 1.00 70.94 87 SER A N 1
ATOM 718 C CA . SER A 1 87 ? -1.292 10.374 21.070 1.00 70.94 87 SER A CA 1
ATOM 719 C C . SER A 1 87 ? -1.670 9.164 21.925 1.00 70.94 87 SER A C 1
ATOM 721 O O . SER A 1 87 ? -1.014 8.907 22.931 1.00 70.94 87 SER A O 1
ATOM 723 N N . THR A 1 88 ? -2.631 8.351 21.483 1.00 71.62 88 THR A N 1
ATOM 724 C CA . THR A 1 88 ? -3.025 7.124 22.189 1.00 71.62 88 THR A CA 1
ATOM 725 C C . THR A 1 88 ? -1.889 6.097 22.240 1.00 71.62 88 THR A C 1
ATOM 727 O O . THR A 1 88 ? -1.627 5.524 23.298 1.00 71.62 88 THR A O 1
ATOM 730 N N . SER A 1 89 ? -1.147 5.882 21.142 1.00 73.50 89 SER A N 1
ATOM 731 C CA . SER A 1 89 ? -0.023 4.933 21.170 1.00 73.50 89 SER A CA 1
ATOM 732 C C . SER A 1 89 ? 1.146 5.427 22.022 1.00 73.50 89 SER A C 1
ATOM 734 O O . SER A 1 89 ? 1.799 4.621 22.679 1.00 73.50 89 SER A O 1
ATOM 736 N N . LEU A 1 90 ? 1.404 6.738 22.034 1.00 73.62 90 LEU A N 1
ATOM 737 C CA . LEU A 1 90 ? 2.405 7.354 22.908 1.00 73.62 90 LEU A CA 1
ATOM 738 C C . LEU A 1 90 ? 2.011 7.233 24.384 1.00 73.62 90 LEU A C 1
ATOM 740 O O . LEU A 1 90 ? 2.838 6.833 25.199 1.00 73.62 90 LEU A O 1
ATOM 744 N N . LEU A 1 91 ? 0.750 7.510 24.724 1.00 76.62 91 LEU A N 1
ATOM 745 C CA . LEU A 1 91 ? 0.235 7.370 26.088 1.00 76.62 91 LEU A CA 1
ATOM 746 C C . LEU A 1 91 ? 0.310 5.918 26.577 1.00 76.62 91 LEU A C 1
ATOM 748 O O . LEU A 1 91 ? 0.794 5.672 27.682 1.00 76.62 91 LEU A O 1
ATOM 752 N N . ASN A 1 92 ? -0.067 4.951 25.738 1.00 78.06 92 ASN A N 1
ATOM 753 C CA . ASN A 1 92 ? 0.068 3.528 26.059 1.00 78.06 92 ASN A CA 1
ATOM 754 C C . ASN A 1 92 ? 1.535 3.111 26.246 1.00 78.06 92 ASN A C 1
ATOM 756 O O . ASN A 1 92 ? 1.848 2.357 27.165 1.00 78.06 92 ASN A O 1
ATOM 760 N N . TRP A 1 93 ? 2.451 3.620 25.417 1.00 77.75 93 TRP A N 1
ATOM 761 C CA . TRP A 1 93 ? 3.880 3.330 25.558 1.00 77.75 93 TRP A CA 1
ATOM 762 C C . TRP A 1 93 ? 4.462 3.886 26.863 1.00 77.75 93 TRP A C 1
ATOM 764 O O . TRP A 1 93 ? 5.213 3.190 27.543 1.00 77.75 93 TRP A O 1
ATOM 774 N N . ILE A 1 94 ? 4.074 5.104 27.251 1.00 80.31 94 ILE A N 1
ATOM 775 C CA . ILE A 1 94 ? 4.467 5.705 28.533 1.00 80.31 94 ILE A CA 1
ATOM 776 C C . ILE A 1 94 ? 3.899 4.891 29.705 1.00 80.31 94 ILE A C 1
ATOM 778 O O . ILE A 1 94 ? 4.598 4.671 30.692 1.00 80.31 94 ILE A O 1
ATOM 782 N N . SER A 1 95 ? 2.660 4.402 29.592 1.00 77.19 95 SER A N 1
ATOM 783 C CA . SER A 1 95 ? 2.022 3.587 30.633 1.00 77.19 95 SER A CA 1
ATOM 784 C C . SER A 1 95 ? 2.673 2.215 30.825 1.00 77.19 95 SER A C 1
ATOM 786 O O . SER A 1 95 ? 2.657 1.709 31.937 1.00 77.19 95 SER A O 1
ATOM 788 N N . LEU A 1 96 ? 3.238 1.612 29.775 1.00 78.69 96 LEU A N 1
ATOM 789 C CA . LEU A 1 96 ? 3.939 0.318 29.842 1.00 78.69 96 LEU A CA 1
ATOM 790 C C . LEU A 1 96 ? 5.370 0.424 30.401 1.00 78.69 96 LEU A C 1
ATOM 792 O O . LEU A 1 96 ? 6.032 -0.592 30.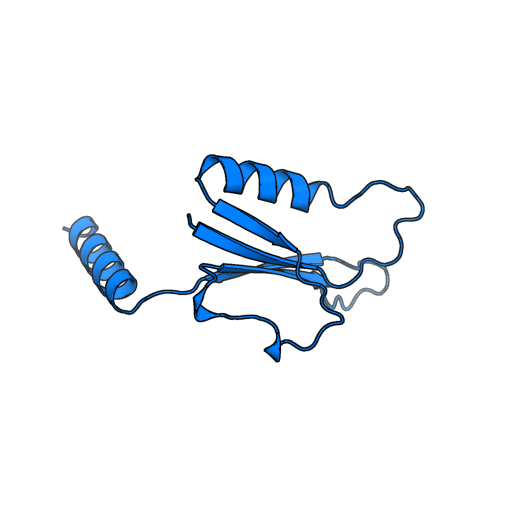601 1.00 78.69 96 LEU A O 1
ATOM 796 N N . LYS A 1 97 ? 5.877 1.647 30.596 1.00 72.69 97 LYS A N 1
ATOM 797 C CA . LYS A 1 97 ? 7.219 1.939 31.127 1.00 72.69 97 LYS A CA 1
ATOM 798 C C . LYS A 1 97 ? 7.215 2.312 32.620 1.00 72.69 97 LYS A C 1
ATOM 800 O O . LYS A 1 97 ? 8.291 2.585 33.150 1.00 72.69 97 LYS A O 1
ATOM 805 N N . LYS A 1 98 ? 6.045 2.352 33.264 1.00 53.38 98 LYS A N 1
ATOM 806 C CA . LYS A 1 98 ? 5.870 2.474 34.721 1.00 53.38 98 LYS A CA 1
ATOM 807 C C . LYS A 1 98 ? 5.576 1.109 35.321 1.00 53.38 98 LYS A C 1
ATOM 809 O O . LYS A 1 98 ? 6.062 0.884 36.448 1.00 53.38 98 LYS A O 1
#